Protein AF-A0A3B0W033-F1 (afdb_monomer_lite)

Radius of gyration: 21.18 Å; chains: 1; bounding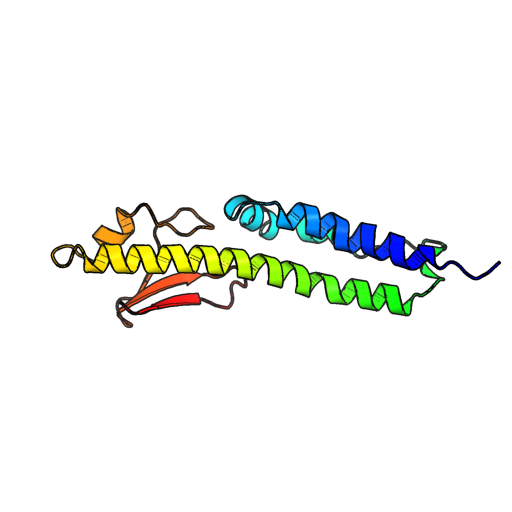 box: 52×22×61 Å

Structure (mmCIF, N/CA/C/O backbone):
data_AF-A0A3B0W033-F1
#
_entry.id   AF-A0A3B0W033-F1
#
loop_
_atom_site.group_PDB
_atom_site.id
_atom_site.type_symbol
_atom_site.label_atom_id
_atom_site.label_alt_id
_atom_site.label_comp_id
_atom_site.label_asym_id
_atom_site.label_entity_id
_atom_site.label_seq_id
_atom_site.pdbx_PDB_ins_code
_atom_site.Cartn_x
_atom_site.Cartn_y
_atom_site.Cartn_z
_atom_site.occupancy
_atom_site.B_iso_or_equiv
_atom_site.auth_seq_id
_atom_site.auth_comp_id
_atom_site.auth_asym_id
_atom_site.auth_atom_id
_atom_site.pdbx_PDB_model_num
ATOM 1 N N . ASP A 1 1 ? 33.820 -2.855 -34.193 1.00 55.88 1 ASP A N 1
ATOM 2 C CA . ASP A 1 1 ? 33.924 -3.440 -32.849 1.00 55.88 1 ASP A CA 1
ATOM 3 C C . ASP A 1 1 ? 32.519 -3.766 -32.348 1.00 55.88 1 ASP A C 1
ATOM 5 O O . ASP A 1 1 ? 31.710 -2.854 -32.227 1.00 55.88 1 ASP A O 1
ATOM 9 N N . PHE A 1 2 ? 32.173 -5.052 -32.217 1.00 64.88 2 PHE A N 1
ATOM 10 C CA . PHE A 1 2 ? 30.803 -5.535 -31.923 1.00 64.88 2 PHE A CA 1
ATOM 11 C C . PHE A 1 2 ? 30.567 -5.785 -30.419 1.00 64.88 2 PHE A C 1
ATOM 13 O O . PHE A 1 2 ? 29.475 -6.158 -29.999 1.00 64.88 2 PHE A O 1
ATOM 20 N N . PHE A 1 3 ? 31.586 -5.609 -29.580 1.00 71.62 3 PHE A N 1
ATOM 21 C CA . PHE A 1 3 ? 31.481 -5.847 -28.146 1.00 71.62 3 PHE A CA 1
ATOM 22 C C . PHE A 1 3 ? 31.100 -4.552 -27.414 1.00 71.62 3 PHE A C 1
ATOM 24 O O . PHE A 1 3 ? 31.895 -3.621 -27.328 1.00 71.62 3 PHE A O 1
ATOM 31 N N . GLN A 1 4 ? 29.870 -4.478 -26.888 1.00 72.38 4 GLN A N 1
ATOM 32 C CA . GLN A 1 4 ? 29.363 -3.315 -26.142 1.00 72.38 4 GLN A CA 1
ATOM 33 C C . GLN A 1 4 ? 28.882 -3.702 -24.729 1.00 72.38 4 GLN A C 1
ATOM 35 O O . GLN A 1 4 ? 27.674 -3.777 -24.484 1.00 72.38 4 GLN A O 1
ATOM 40 N N . PRO A 1 5 ? 29.792 -3.927 -23.763 1.00 69.62 5 PRO A N 1
ATOM 41 C CA . PRO A 1 5 ? 29.427 -4.403 -22.423 1.00 69.62 5 PRO A CA 1
ATOM 42 C C . PRO A 1 5 ? 28.540 -3.406 -21.652 1.00 69.62 5 PRO A C 1
ATOM 44 O O . PRO A 1 5 ? 27.646 -3.806 -20.907 1.00 69.62 5 PRO A O 1
ATOM 47 N N . GLN A 1 6 ? 28.704 -2.100 -21.893 1.00 76.00 6 GLN A N 1
ATOM 48 C CA . GLN A 1 6 ? 27.927 -1.046 -21.225 1.00 76.00 6 GLN A CA 1
ATOM 49 C C . GLN A 1 6 ? 26.482 -0.920 -21.735 1.00 76.00 6 GLN A C 1
ATOM 51 O O . GLN A 1 6 ? 25.639 -0.323 -21.064 1.00 76.00 6 GLN A O 1
ATOM 56 N N . ALA A 1 7 ? 26.155 -1.503 -22.895 1.00 71.44 7 ALA A N 1
ATOM 57 C CA . ALA A 1 7 ? 24.828 -1.375 -23.500 1.00 71.44 7 ALA A CA 1
ATOM 58 C C . ALA A 1 7 ? 23.717 -2.044 -22.669 1.00 71.44 7 ALA A C 1
ATOM 60 O O . ALA A 1 7 ? 22.564 -1.624 -22.749 1.00 71.44 7 ALA A O 1
ATOM 61 N N . THR A 1 8 ? 24.052 -3.066 -21.873 1.00 71.00 8 THR A N 1
ATOM 62 C CA . THR A 1 8 ? 23.099 -3.734 -20.965 1.00 71.00 8 THR A CA 1
ATOM 63 C C . THR A 1 8 ? 23.067 -3.061 -19.591 1.00 71.00 8 THR A C 1
ATOM 65 O O . THR A 1 8 ? 21.989 -2.850 -19.043 1.00 71.00 8 THR A O 1
ATOM 68 N N . HIS A 1 9 ? 24.224 -2.657 -19.052 1.00 72.25 9 HIS A N 1
ATOM 69 C CA . HIS A 1 9 ? 24.305 -1.975 -17.754 1.00 72.25 9 HIS A CA 1
ATOM 70 C C . HIS A 1 9 ? 23.565 -0.635 -17.751 1.00 72.25 9 HIS A C 1
ATOM 72 O O . HIS A 1 9 ? 22.743 -0.388 -16.870 1.00 72.25 9 HIS A O 1
ATOM 78 N N . ASN A 1 10 ? 23.787 0.198 -18.772 1.00 80.31 10 ASN A N 1
ATOM 79 C CA . ASN A 1 10 ? 23.090 1.479 -18.893 1.00 80.31 10 ASN A CA 1
ATOM 80 C C . ASN A 1 10 ? 21.581 1.284 -19.063 1.00 80.31 10 ASN A C 1
ATOM 82 O O . ASN A 1 10 ? 20.798 2.053 -18.517 1.00 80.31 10 ASN A O 1
ATOM 86 N N . PHE A 1 11 ? 21.175 0.235 -19.781 1.00 80.81 11 PHE A N 1
ATOM 87 C CA . PHE A 1 11 ? 19.769 -0.101 -19.967 1.00 80.81 11 PHE A CA 1
ATOM 88 C C . PHE A 1 11 ? 19.092 -0.454 -18.640 1.00 80.81 11 PHE A C 1
ATOM 90 O O . PHE A 1 11 ? 18.084 0.153 -18.292 1.00 80.81 11 PHE A O 1
ATOM 97 N N . ASN A 1 12 ? 19.669 -1.386 -17.875 1.00 82.12 12 ASN A N 1
ATOM 98 C CA . ASN A 1 12 ? 19.133 -1.776 -16.571 1.00 82.12 12 ASN A CA 1
ATOM 99 C C . ASN A 1 12 ? 19.079 -0.583 -15.605 1.00 82.12 12 ASN A C 1
ATOM 101 O O . ASN A 1 12 ? 18.066 -0.354 -14.949 1.00 82.12 12 ASN A O 1
ATOM 105 N N . TYR A 1 13 ? 20.138 0.228 -15.564 1.00 85.69 13 TYR A N 1
ATOM 106 C CA . TYR A 1 13 ? 20.154 1.409 -14.712 1.00 85.69 13 TYR A CA 1
ATOM 107 C C . TYR A 1 13 ? 19.040 2.401 -15.072 1.00 85.69 13 TYR A C 1
ATOM 109 O O . TYR A 1 13 ? 18.316 2.853 -14.187 1.00 85.69 13 TYR A O 1
ATOM 117 N N . LEU A 1 14 ? 18.888 2.734 -16.358 1.00 84.69 14 LEU A N 1
ATOM 118 C CA . LEU A 1 14 ? 17.927 3.740 -16.815 1.00 84.69 14 LEU A CA 1
ATOM 119 C C . LEU A 1 14 ? 16.472 3.284 -16.689 1.00 84.69 14 LEU A C 1
ATOM 121 O O . LEU A 1 14 ? 15.631 4.109 -16.346 1.00 84.69 14 LEU A O 1
ATOM 125 N N . HIS A 1 15 ? 16.190 2.008 -16.957 1.00 81.50 15 HIS A N 1
ATOM 126 C CA . HIS A 1 15 ? 14.822 1.485 -17.062 1.00 81.50 15 HIS A CA 1
ATOM 127 C C . HIS A 1 15 ? 14.369 0.655 -15.859 1.00 81.50 15 HIS A C 1
ATOM 129 O O . HIS A 1 15 ? 13.209 0.269 -15.786 1.00 81.50 15 HIS A O 1
ATOM 135 N N . THR A 1 16 ? 15.260 0.366 -14.911 1.00 83.69 16 THR A N 1
ATOM 136 C CA . THR A 1 16 ? 14.921 -0.425 -13.722 1.00 83.69 16 THR A CA 1
ATOM 137 C C . THR A 1 16 ? 15.397 0.283 -12.464 1.00 83.69 16 THR A C 1
ATOM 139 O O . THR A 1 16 ? 14.584 0.759 -11.677 1.00 83.69 16 THR A O 1
ATOM 142 N N . THR A 1 17 ? 16.708 0.444 -12.283 1.00 87.31 17 THR A N 1
ATOM 143 C CA . THR A 1 17 ? 17.259 0.941 -11.011 1.00 87.31 17 THR A CA 1
ATOM 144 C C . THR A 1 17 ? 16.885 2.393 -10.721 1.00 87.31 17 THR A C 1
ATOM 146 O O . THR A 1 17 ? 16.545 2.728 -9.588 1.00 87.31 17 THR A O 1
ATOM 149 N N . LYS A 1 18 ? 16.946 3.277 -11.723 1.00 88.56 18 LYS A N 1
ATOM 150 C CA . LYS A 1 18 ? 16.632 4.701 -11.552 1.00 88.56 18 LYS A CA 1
ATOM 151 C C . LYS A 1 18 ? 15.146 4.929 -11.212 1.00 88.56 18 LYS A C 1
ATOM 153 O O . LYS A 1 18 ? 14.907 5.633 -10.229 1.00 88.56 18 LYS A O 1
ATOM 158 N N . PRO A 1 19 ? 14.172 4.337 -11.933 1.00 88.50 19 PRO A N 1
ATOM 159 C CA . PRO A 1 19 ? 12.768 4.362 -11.527 1.00 88.50 19 PRO A CA 1
ATOM 160 C C . PRO A 1 19 ? 12.542 3.769 -10.133 1.00 88.50 19 PRO A C 1
ATOM 162 O O . PRO A 1 19 ? 11.945 4.424 -9.286 1.00 88.50 19 PRO A O 1
ATOM 165 N N . LEU A 1 20 ? 13.103 2.591 -9.836 1.00 88.81 20 LEU A N 1
ATOM 166 C CA . LEU A 1 20 ? 12.917 1.952 -8.528 1.00 88.81 20 LEU A CA 1
ATOM 167 C C . LEU A 1 20 ? 13.448 2.800 -7.378 1.00 88.81 20 LEU A C 1
ATOM 169 O O . LEU A 1 20 ? 12.790 2.898 -6.351 1.00 88.81 20 LEU A O 1
ATOM 173 N N . LYS A 1 21 ? 14.594 3.467 -7.554 1.00 91.00 21 LYS A N 1
ATOM 174 C CA . LYS A 1 21 ? 15.135 4.388 -6.546 1.00 91.00 21 LYS A CA 1
ATOM 175 C C . LYS A 1 21 ? 14.194 5.568 -6.277 1.00 91.00 21 LYS A C 1
ATOM 177 O O . LYS A 1 21 ? 14.073 5.994 -5.131 1.00 91.00 21 LYS A O 1
ATOM 182 N N . LYS A 1 22 ? 13.567 6.118 -7.325 1.00 91.00 22 LYS A N 1
ATOM 183 C CA . LYS A 1 22 ? 12.573 7.199 -7.205 1.00 91.00 22 LYS A CA 1
ATOM 184 C C . LYS A 1 22 ? 11.369 6.702 -6.405 1.00 91.00 22 LYS A C 1
ATOM 186 O O . LYS A 1 22 ? 10.992 7.334 -5.429 1.00 91.00 22 LYS A O 1
ATOM 191 N N . VAL A 1 23 ? 10.831 5.547 -6.786 1.00 90.62 23 VAL A N 1
ATOM 192 C CA . VAL A 1 23 ? 9.644 4.948 -6.166 1.00 90.62 23 VAL A CA 1
ATOM 193 C C . VAL A 1 23 ? 9.905 4.526 -4.716 1.00 90.62 23 VAL A C 1
ATOM 195 O O . VAL A 1 23 ? 9.084 4.788 -3.849 1.00 90.62 23 VAL A O 1
ATOM 198 N N . SER A 1 24 ? 11.076 3.960 -4.411 1.00 89.38 24 SER A N 1
ATOM 199 C CA . SER A 1 24 ? 11.439 3.527 -3.052 1.00 89.38 24 SER A CA 1
ATOM 200 C C . SER A 1 24 ? 11.594 4.670 -2.047 1.00 89.38 24 SER A C 1
ATOM 202 O O . SER A 1 24 ? 11.699 4.423 -0.851 1.00 89.38 24 SER A O 1
ATOM 204 N N . ALA A 1 25 ? 11.705 5.909 -2.530 1.00 91.25 25 ALA A N 1
ATOM 205 C CA . ALA A 1 25 ? 11.816 7.092 -1.685 1.00 91.25 25 ALA A CA 1
ATOM 206 C C . ALA A 1 25 ? 10.449 7.703 -1.332 1.00 91.25 25 ALA A C 1
ATOM 208 O O . ALA A 1 25 ? 10.407 8.631 -0.527 1.00 91.25 25 ALA A O 1
ATOM 209 N N . LEU A 1 26 ? 9.359 7.213 -1.935 1.00 91.75 26 LEU A N 1
ATOM 210 C CA . LEU A 1 26 ? 8.009 7.695 -1.669 1.00 91.75 26 LEU A CA 1
ATOM 211 C C . LEU A 1 26 ? 7.542 7.237 -0.287 1.00 91.75 26 LEU A C 1
ATOM 213 O O . LEU A 1 26 ? 7.810 6.114 0.145 1.00 91.75 26 LEU A O 1
ATOM 217 N N . ASN A 1 27 ? 6.809 8.105 0.407 1.00 89.38 27 ASN A N 1
ATOM 218 C CA . ASN A 1 27 ? 6.061 7.672 1.579 1.00 89.38 27 ASN A CA 1
ATOM 219 C C . ASN A 1 27 ? 4.833 6.842 1.160 1.00 89.38 27 ASN A C 1
ATOM 221 O O . ASN A 1 27 ? 4.493 6.748 -0.016 1.00 89.38 27 ASN A O 1
ATOM 225 N N . THR A 1 28 ? 4.148 6.231 2.126 1.00 87.88 28 THR A N 1
ATOM 226 C CA . THR A 1 28 ? 3.050 5.301 1.835 1.00 87.88 28 THR A CA 1
ATOM 227 C C . THR A 1 28 ? 1.887 5.919 1.050 1.00 87.88 28 THR A C 1
ATOM 229 O O . THR A 1 28 ? 1.381 5.289 0.122 1.00 87.88 28 THR A O 1
ATOM 232 N N . ALA A 1 29 ? 1.486 7.150 1.372 1.00 86.31 29 ALA A N 1
ATOM 233 C CA . ALA A 1 29 ? 0.398 7.827 0.670 1.00 86.31 29 ALA A CA 1
ATOM 234 C C . ALA A 1 29 ? 0.816 8.236 -0.753 1.00 86.31 29 ALA A C 1
ATOM 236 O O . ALA A 1 29 ? 0.058 8.053 -1.703 1.00 86.31 29 ALA A O 1
ATOM 237 N N . GLU A 1 30 ? 2.044 8.736 -0.916 1.00 90.81 30 GLU A N 1
ATOM 238 C CA . GLU A 1 30 ? 2.613 9.067 -2.228 1.00 90.81 30 GLU A CA 1
ATOM 239 C C . GLU A 1 30 ? 2.762 7.824 -3.112 1.00 90.81 30 GLU A C 1
ATOM 241 O O . GLU A 1 30 ? 2.460 7.871 -4.302 1.00 90.81 30 GLU A O 1
ATOM 246 N N . PHE A 1 31 ? 3.199 6.702 -2.536 1.00 90.62 31 PHE A N 1
ATOM 247 C CA . PHE A 1 31 ? 3.322 5.436 -3.250 1.00 90.62 31 PHE A CA 1
ATOM 248 C C . PHE A 1 31 ? 1.955 4.899 -3.686 1.00 90.62 31 PHE A C 1
ATOM 250 O O . PHE A 1 31 ? 1.807 4.442 -4.816 1.00 90.62 31 PHE A O 1
ATOM 257 N N . TYR A 1 32 ? 0.933 5.022 -2.836 1.00 89.00 32 TYR A N 1
ATOM 258 C CA . TYR A 1 32 ? -0.436 4.669 -3.205 1.00 89.00 32 TYR A CA 1
ATOM 259 C C . TYR A 1 32 ? -0.950 5.522 -4.374 1.00 89.00 32 TYR A C 1
ATOM 261 O O . TYR A 1 32 ? -1.419 4.985 -5.373 1.00 89.00 32 TYR A O 1
ATOM 269 N N . GLN A 1 33 ? -0.779 6.846 -4.309 1.00 90.38 33 GLN A N 1
ATOM 270 C CA . GL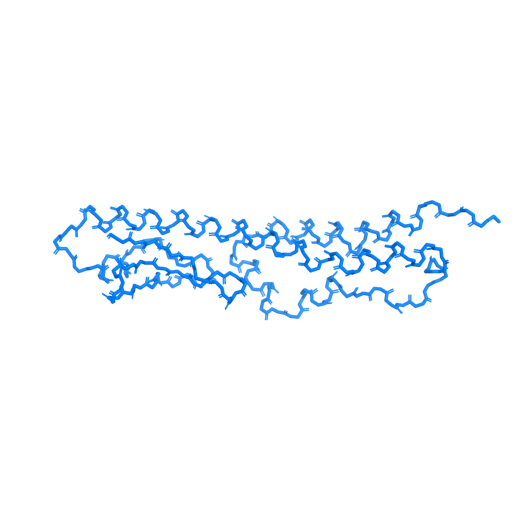N A 1 33 ? -1.145 7.745 -5.411 1.00 90.38 33 GLN A CA 1
ATOM 271 C C . GLN A 1 33 ? -0.371 7.441 -6.697 1.00 90.38 33 GLN A C 1
ATOM 273 O O . GLN A 1 33 ? -0.934 7.518 -7.787 1.00 90.38 33 GLN A O 1
ATOM 278 N N . TYR A 1 34 ? 0.908 7.078 -6.577 1.00 90.81 34 TYR A N 1
ATOM 279 C CA . TYR A 1 34 ? 1.721 6.640 -7.703 1.00 90.81 34 TYR A CA 1
ATOM 280 C C . TYR A 1 34 ? 1.114 5.403 -8.374 1.00 90.81 34 TYR A C 1
ATOM 282 O O . TYR A 1 34 ? 0.925 5.425 -9.587 1.00 90.81 34 TYR A O 1
ATOM 290 N N . LEU A 1 35 ? 0.745 4.373 -7.606 1.00 88.00 35 LEU A N 1
ATOM 291 C CA . LEU A 1 35 ? 0.145 3.143 -8.136 1.00 88.00 35 LEU A CA 1
ATOM 292 C C . LEU A 1 35 ? -1.234 3.352 -8.782 1.00 88.00 35 LEU A C 1
ATOM 294 O O . LEU A 1 35 ? -1.540 2.679 -9.761 1.00 88.00 35 LEU A O 1
ATOM 298 N N . GLU A 1 36 ? -2.049 4.278 -8.270 1.00 87.75 36 GLU A N 1
ATOM 299 C CA . GLU A 1 36 ? -3.364 4.602 -8.854 1.00 87.75 36 GLU A CA 1
ATOM 300 C C . GLU A 1 36 ? -3.284 5.515 -10.093 1.00 87.75 36 GLU A C 1
ATOM 302 O O . GLU A 1 36 ? -4.305 5.803 -10.718 1.00 87.75 36 GLU A O 1
ATOM 307 N N . SER A 1 37 ? -2.093 6.001 -10.447 1.00 89.38 37 SER A N 1
ATOM 308 C CA . SER A 1 37 ? -1.871 6.873 -11.605 1.00 89.38 37 SER A CA 1
ATOM 309 C C . SER A 1 37 ? -1.343 6.107 -12.825 1.00 89.38 37 SER A C 1
ATOM 311 O O . SER A 1 37 ? -0.985 4.936 -12.735 1.00 89.38 37 SER A O 1
ATOM 313 N N . ASP A 1 38 ? -1.194 6.796 -13.960 1.00 87.94 38 ASP A N 1
ATOM 314 C CA . ASP A 1 38 ? -0.522 6.249 -15.150 1.00 87.94 38 ASP A CA 1
ATOM 315 C C . ASP A 1 38 ? 1.023 6.276 -15.046 1.00 87.94 38 ASP A C 1
ATOM 317 O O . ASP A 1 38 ? 1.723 5.712 -15.890 1.00 87.94 38 ASP A O 1
ATOM 321 N N . GLN A 1 39 ? 1.586 6.900 -14.000 1.00 88.00 39 GLN A N 1
ATOM 322 C CA . GLN A 1 39 ? 3.039 7.052 -13.825 1.00 88.00 39 GLN A CA 1
ATOM 323 C C . GLN A 1 39 ? 3.830 5.733 -13.775 1.00 88.00 39 GLN A C 1
ATOM 325 O O . GLN A 1 39 ? 4.928 5.708 -14.332 1.00 88.00 39 GLN A O 1
ATOM 330 N N . PRO A 1 40 ? 3.347 4.628 -13.168 1.00 87.19 40 PRO A N 1
ATOM 331 C CA . PRO A 1 40 ? 4.049 3.350 -13.208 1.00 87.19 40 PRO A CA 1
ATOM 332 C C . PRO A 1 40 ? 4.203 2.835 -14.636 1.00 87.19 40 PRO A C 1
ATOM 334 O O . PRO A 1 40 ? 5.280 2.378 -15.012 1.00 87.19 40 PRO A O 1
ATOM 337 N N . ALA A 1 41 ? 3.158 2.961 -15.457 1.00 83.19 41 ALA A N 1
ATOM 338 C CA . ALA A 1 41 ? 3.208 2.546 -16.852 1.00 83.19 41 ALA A CA 1
ATOM 339 C C . ALA A 1 41 ? 4.214 3.382 -17.658 1.00 83.19 41 ALA A C 1
ATOM 341 O O . ALA A 1 41 ? 4.878 2.838 -18.536 1.00 83.19 41 ALA A O 1
ATOM 342 N N . GLU A 1 42 ? 4.365 4.672 -17.343 1.00 84.94 42 GLU A N 1
ATOM 343 C CA . GLU A 1 42 ? 5.351 5.561 -17.971 1.00 84.94 42 GLU A CA 1
ATOM 344 C C . GLU A 1 42 ? 6.790 5.286 -17.506 1.00 84.94 42 GLU A C 1
ATOM 346 O O . GLU A 1 42 ? 7.683 5.092 -18.335 1.00 84.94 42 GLU A O 1
ATOM 351 N N . ASP A 1 43 ? 7.024 5.248 -16.190 1.00 85.00 43 ASP A N 1
ATOM 352 C CA . ASP A 1 43 ? 8.350 5.067 -15.580 1.00 85.00 43 ASP A CA 1
ATOM 353 C C . ASP A 1 43 ? 8.956 3.695 -15.929 1.00 85.00 43 ASP A C 1
ATOM 355 O O . ASP A 1 43 ? 10.178 3.561 -16.059 1.00 85.00 43 ASP A O 1
ATOM 359 N N . PHE A 1 44 ? 8.099 2.687 -16.111 1.00 80.31 44 PHE A N 1
ATOM 360 C CA . PHE A 1 44 ? 8.469 1.312 -16.439 1.00 80.31 44 PHE A CA 1
ATOM 361 C C . PHE A 1 44 ? 8.096 0.895 -17.863 1.00 80.31 44 PHE A C 1
ATOM 363 O O . PHE A 1 44 ? 8.185 -0.291 -18.200 1.00 80.31 44 PHE A O 1
ATOM 370 N N . ALA A 1 45 ? 7.718 1.852 -18.717 1.00 77.25 45 ALA A N 1
ATOM 371 C CA . ALA A 1 45 ? 7.399 1.577 -20.108 1.00 77.25 45 ALA A CA 1
ATOM 372 C C . ALA A 1 45 ? 8.564 0.814 -20.757 1.00 77.25 45 ALA A C 1
ATOM 374 O O . ALA A 1 45 ? 9.720 1.263 -20.686 1.00 77.25 45 ALA A O 1
ATOM 375 N N . PRO A 1 46 ? 8.298 -0.326 -21.419 1.00 66.81 46 PRO A N 1
ATOM 376 C CA . PRO A 1 46 ? 9.354 -1.054 -22.082 1.00 66.81 46 PRO A CA 1
ATOM 377 C C . PRO A 1 46 ? 9.970 -0.136 -23.145 1.00 66.81 46 PRO A C 1
ATOM 379 O O . PRO A 1 46 ? 9.252 0.487 -23.936 1.00 66.81 46 PRO A O 1
ATOM 382 N N . PRO A 1 47 ? 11.303 -0.033 -23.206 1.00 61.28 47 PRO A N 1
ATOM 383 C CA . PRO A 1 47 ? 11.985 0.779 -24.201 1.00 61.28 47 PRO A CA 1
ATOM 384 C C . PRO A 1 47 ? 11.984 0.039 -25.543 1.00 61.28 47 PRO A C 1
ATOM 386 O O . PRO A 1 47 ? 13.020 -0.353 -26.066 1.00 61.28 47 PRO A O 1
ATOM 389 N N . VAL A 1 48 ? 10.802 -0.161 -26.128 1.00 56.53 48 VAL A N 1
ATOM 390 C CA . VAL A 1 48 ? 10.622 -0.783 -27.452 1.00 56.53 48 VAL A CA 1
ATOM 391 C C . VAL A 1 48 ? 10.903 0.223 -28.577 1.00 56.53 48 VAL A C 1
ATOM 393 O O . VAL A 1 48 ? 10.609 -0.016 -29.746 1.00 56.53 48 VAL A O 1
ATOM 396 N N . LYS A 1 49 ? 11.513 1.374 -28.267 1.00 62.25 49 LYS A N 1
ATOM 397 C CA . LYS A 1 49 ? 12.112 2.208 -29.308 1.00 62.25 49 LYS A CA 1
ATOM 398 C C . LYS A 1 49 ? 13.286 1.418 -29.879 1.00 62.25 49 LYS A C 1
ATOM 400 O O . LYS A 1 49 ? 14.245 1.141 -29.162 1.00 62.25 49 LYS A O 1
ATOM 405 N N . TRP A 1 50 ? 13.189 1.040 -31.153 1.00 62.50 50 TRP A N 1
ATOM 406 C CA . TRP A 1 50 ? 14.238 0.367 -31.920 1.00 62.50 50 TRP A CA 1
ATOM 407 C C . TRP A 1 50 ? 15.504 1.230 -31.962 1.00 62.50 50 TRP A C 1
ATOM 409 O O . TRP A 1 50 ? 15.740 1.997 -32.891 1.00 62.50 50 TRP A O 1
ATOM 419 N N . LEU A 1 51 ? 16.309 1.145 -30.909 1.00 68.38 51 LEU A N 1
ATOM 420 C CA . LEU A 1 51 ? 17.613 1.778 -30.816 1.00 68.38 51 LEU A CA 1
ATOM 421 C C . LEU A 1 51 ? 18.663 0.779 -31.308 1.00 68.38 51 LEU A C 1
ATOM 423 O O . LEU A 1 51 ? 18.551 -0.407 -30.995 1.00 68.38 51 LEU A O 1
ATOM 427 N N . PRO A 1 52 ? 19.731 1.219 -31.996 1.00 71.56 52 PRO A N 1
ATOM 428 C CA . PRO A 1 52 ? 20.816 0.330 -32.419 1.00 71.56 52 PRO A CA 1
ATOM 429 C C . PRO A 1 52 ? 21.413 -0.495 -31.269 1.00 71.56 52 PRO A C 1
ATOM 431 O O . PRO A 1 52 ? 21.859 -1.621 -31.468 1.00 71.56 52 PRO A O 1
ATOM 434 N N . SER A 1 53 ? 21.363 0.030 -30.039 1.00 71.50 53 SER A N 1
ATOM 435 C CA . SER A 1 53 ? 21.794 -0.689 -28.842 1.00 71.50 53 SER A CA 1
ATOM 436 C C . SER A 1 53 ? 20.947 -1.935 -28.553 1.00 71.50 53 SER A C 1
ATOM 438 O O . SER A 1 53 ? 21.480 -2.877 -27.979 1.00 71.50 53 SER A O 1
ATOM 440 N N . MET A 1 54 ? 19.666 -1.994 -28.946 1.00 71.25 54 MET A N 1
ATOM 441 C CA . MET A 1 54 ? 18.767 -3.147 -28.736 1.00 71.25 54 MET A CA 1
ATOM 442 C C . MET A 1 54 ? 19.211 -4.407 -29.481 1.00 71.25 54 MET A C 1
ATOM 444 O O . MET A 1 54 ? 18.887 -5.508 -29.046 1.00 71.25 54 MET A O 1
ATOM 448 N N . LEU A 1 55 ? 20.003 -4.258 -30.546 1.00 76.94 55 LEU A N 1
ATOM 449 C CA . LEU A 1 55 ? 20.606 -5.386 -31.260 1.00 76.94 55 LEU A CA 1
ATOM 450 C C . LEU A 1 55 ? 21.676 -6.098 -30.417 1.00 76.94 55 LEU A C 1
ATOM 452 O O . LEU A 1 55 ? 21.975 -7.267 -30.648 1.00 76.94 55 LEU A O 1
ATOM 456 N N . TYR A 1 56 ? 22.225 -5.413 -29.410 1.00 76.75 56 TYR A N 1
ATOM 457 C CA . TYR A 1 56 ? 23.181 -5.976 -28.466 1.00 76.75 56 TYR A CA 1
ATOM 458 C C . TYR A 1 56 ? 22.457 -6.491 -27.218 1.00 76.75 56 TYR A C 1
ATOM 460 O O . TYR A 1 56 ? 21.804 -5.724 -26.501 1.00 76.75 56 TYR A O 1
ATOM 468 N N . ASN A 1 57 ? 22.620 -7.791 -26.953 1.00 78.00 57 ASN A N 1
ATOM 469 C CA . ASN A 1 57 ? 21.995 -8.528 -25.849 1.00 78.00 57 ASN A CA 1
ATOM 470 C C . ASN A 1 57 ? 20.457 -8.360 -25.764 1.00 78.00 57 ASN A C 1
ATOM 472 O O . ASN A 1 57 ? 19.935 -7.930 -24.730 1.00 78.00 57 ASN A O 1
ATOM 476 N N . PRO A 1 58 ? 19.710 -8.691 -26.835 1.00 79.12 58 PRO A N 1
ATOM 477 C CA . PRO A 1 58 ? 18.254 -8.555 -26.847 1.00 79.12 58 PRO A CA 1
ATOM 478 C C . PRO A 1 58 ? 17.587 -9.440 -25.786 1.00 79.12 58 PRO A C 1
ATOM 480 O O . PRO A 1 58 ? 16.661 -8.997 -25.111 1.00 79.12 58 PRO A O 1
ATOM 483 N N . VAL A 1 59 ? 18.105 -10.656 -25.571 1.00 82.19 59 VAL A N 1
ATOM 484 C CA . VAL A 1 59 ? 17.580 -11.598 -24.570 1.00 82.19 59 VAL A CA 1
ATOM 485 C C . VAL A 1 59 ? 17.687 -11.019 -23.160 1.00 82.19 59 VAL A C 1
ATOM 487 O O . VAL A 1 59 ? 16.692 -10.994 -22.442 1.00 82.19 59 VAL A O 1
ATOM 490 N N . GLY A 1 60 ? 18.850 -10.487 -22.766 1.00 79.19 60 GLY A N 1
ATOM 491 C CA . GLY A 1 60 ? 19.020 -9.882 -21.443 1.00 79.19 60 GLY A CA 1
ATOM 492 C C . GLY A 1 60 ? 18.085 -8.694 -21.205 1.00 79.19 60 GLY A C 1
ATOM 493 O O . GLY A 1 60 ? 17.554 -8.537 -20.111 1.00 79.19 60 GLY A O 1
ATOM 494 N N . LYS A 1 61 ? 17.821 -7.886 -22.235 1.00 79.38 61 LYS A N 1
ATOM 495 C CA . LYS A 1 61 ? 16.906 -6.736 -22.145 1.00 79.38 61 LYS A CA 1
ATOM 496 C C . LYS A 1 61 ? 15.444 -7.151 -22.032 1.00 79.38 61 LYS A C 1
ATOM 498 O O . LYS A 1 61 ? 14.711 -6.552 -21.250 1.00 79.38 61 LYS A O 1
ATOM 503 N N . ILE A 1 62 ? 15.042 -8.196 -22.756 1.00 80.12 62 ILE A N 1
ATOM 504 C CA . ILE A 1 62 ? 13.715 -8.808 -22.619 1.00 80.12 62 ILE A CA 1
ATOM 505 C C . ILE A 1 62 ? 13.540 -9.365 -21.201 1.00 80.12 62 ILE A C 1
ATOM 507 O O . ILE A 1 62 ? 12.547 -9.063 -20.544 1.00 80.12 62 ILE A O 1
ATOM 511 N N . LEU A 1 63 ? 14.530 -10.099 -20.682 1.00 81.19 63 LEU A N 1
ATOM 512 C CA . LEU A 1 63 ? 14.492 -10.617 -19.311 1.00 81.19 63 LEU A CA 1
ATOM 513 C C . LEU A 1 63 ? 14.372 -9.495 -18.269 1.00 81.19 63 LEU A C 1
ATOM 515 O O . LEU A 1 63 ? 13.566 -9.608 -17.350 1.00 81.19 63 LEU A O 1
ATOM 519 N N . ILE A 1 64 ? 15.107 -8.390 -18.439 1.00 78.38 64 ILE A N 1
ATOM 520 C CA . ILE A 1 64 ? 14.976 -7.206 -17.576 1.00 78.38 64 ILE A CA 1
ATOM 521 C C . ILE A 1 64 ? 13.549 -6.649 -17.629 1.00 78.38 64 ILE A C 1
ATOM 523 O O . ILE A 1 64 ? 12.988 -6.351 -16.580 1.00 78.38 64 ILE A O 1
ATOM 527 N N . SER A 1 65 ? 12.940 -6.546 -18.816 1.00 76.00 65 SER A N 1
ATOM 528 C CA . SER A 1 65 ? 11.578 -6.008 -18.949 1.00 76.00 6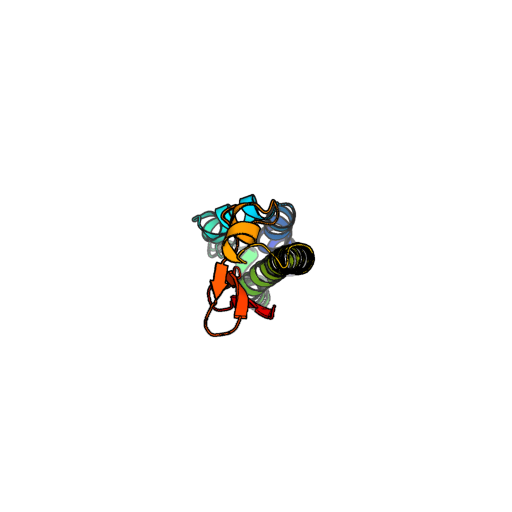5 SER A CA 1
ATOM 529 C C . SER A 1 65 ? 10.517 -6.846 -18.226 1.00 76.00 65 SER A C 1
ATOM 531 O O . SER A 1 65 ? 9.586 -6.282 -17.662 1.00 76.00 65 SER A O 1
ATOM 533 N N . TYR A 1 66 ? 10.693 -8.171 -18.158 1.00 76.44 66 TYR A N 1
ATOM 534 C CA . TYR A 1 66 ? 9.796 -9.054 -17.405 1.00 76.44 66 TYR A CA 1
ATOM 535 C C . TYR A 1 66 ? 9.996 -8.992 -15.887 1.00 76.44 66 TYR A C 1
ATOM 537 O O . TYR A 1 66 ? 9.068 -9.297 -15.145 1.00 76.44 66 TYR A O 1
ATOM 545 N N . ALA A 1 67 ? 11.185 -8.615 -15.409 1.00 73.75 67 ALA A N 1
ATOM 546 C CA . ALA A 1 67 ? 11.482 -8.555 -13.977 1.00 73.75 67 ALA A CA 1
ATOM 547 C C . ALA A 1 67 ? 10.912 -7.303 -13.288 1.00 73.75 67 ALA A C 1
ATOM 549 O O . ALA A 1 67 ? 10.747 -7.295 -12.071 1.00 73.75 67 ALA A O 1
ATOM 550 N N . ILE A 1 68 ? 10.615 -6.248 -14.051 1.00 71.38 68 ILE A N 1
ATOM 551 C CA . ILE A 1 68 ? 10.204 -4.943 -13.522 1.00 71.38 68 ILE A CA 1
ATOM 552 C C . ILE A 1 68 ? 8.965 -5.002 -12.600 1.00 71.38 68 ILE A C 1
ATOM 554 O O . ILE A 1 68 ? 9.069 -4.478 -11.489 1.00 71.38 68 ILE A O 1
ATOM 558 N N . PRO A 1 69 ? 7.848 -5.665 -12.973 1.00 70.00 69 PRO A N 1
ATOM 559 C CA . PRO A 1 69 ? 6.662 -5.749 -12.113 1.00 70.00 69 PRO A CA 1
ATOM 560 C C . PRO A 1 69 ? 6.941 -6.375 -10.737 1.00 70.00 69 PRO A C 1
ATOM 562 O O . PRO A 1 69 ? 6.400 -5.943 -9.726 1.00 70.00 69 PRO A O 1
ATOM 565 N N . ALA A 1 70 ? 7.861 -7.343 -10.662 1.00 70.56 70 ALA A N 1
ATOM 566 C CA . ALA A 1 70 ? 8.181 -8.010 -9.401 1.00 70.56 70 ALA A CA 1
ATOM 567 C C . ALA A 1 70 ? 8.863 -7.076 -8.381 1.00 70.56 70 ALA A C 1
ATOM 569 O O . ALA A 1 70 ? 8.773 -7.300 -7.172 1.00 70.56 70 ALA A O 1
ATOM 570 N N . TYR A 1 71 ? 9.553 -6.027 -8.840 1.00 77.62 71 TYR A N 1
ATOM 571 C CA . TYR A 1 71 ? 10.225 -5.085 -7.943 1.00 77.62 71 TYR A CA 1
ATOM 572 C C . TYR A 1 71 ? 9.263 -4.070 -7.322 1.00 77.62 71 TYR A C 1
ATOM 574 O O . TYR A 1 71 ? 9.455 -3.687 -6.167 1.00 77.62 71 TYR A O 1
ATOM 582 N N . THR A 1 72 ? 8.226 -3.646 -8.048 1.00 77.88 72 THR A N 1
ATOM 583 C CA . THR A 1 72 ? 7.200 -2.744 -7.504 1.00 77.88 72 THR A CA 1
ATOM 584 C C . THR A 1 72 ? 6.360 -3.439 -6.438 1.00 77.88 72 THR A C 1
ATOM 586 O O . THR A 1 72 ? 6.118 -2.853 -5.384 1.00 77.88 72 THR A O 1
ATOM 589 N N . ASP A 1 73 ? 6.032 -4.717 -6.644 1.00 81.94 73 ASP A N 1
ATOM 590 C CA . ASP A 1 73 ? 5.322 -5.536 -5.654 1.00 81.94 73 ASP A CA 1
ATOM 591 C C . ASP A 1 73 ? 6.139 -5.694 -4.365 1.00 81.94 73 ASP A C 1
ATOM 593 O O . ASP A 1 73 ? 5.604 -5.669 -3.256 1.00 81.94 73 ASP A O 1
ATOM 597 N N . TYR A 1 74 ? 7.463 -5.819 -4.490 1.00 84.75 74 TYR A N 1
ATOM 598 C CA . TYR A 1 74 ? 8.347 -5.887 -3.329 1.00 84.75 74 TYR A CA 1
ATOM 599 C C . TYR A 1 74 ? 8.325 -4.591 -2.503 1.00 84.75 74 TYR A C 1
ATOM 601 O O . TYR A 1 74 ? 8.281 -4.656 -1.275 1.00 84.75 74 TYR A O 1
ATOM 609 N N . ILE A 1 75 ? 8.322 -3.421 -3.153 1.00 86.50 75 ILE A N 1
ATOM 610 C CA . ILE A 1 75 ? 8.202 -2.124 -2.464 1.00 86.50 75 ILE A CA 1
ATOM 611 C C . ILE A 1 75 ? 6.840 -2.025 -1.767 1.00 86.50 75 ILE A C 1
ATOM 613 O O . ILE A 1 75 ? 6.781 -1.656 -0.594 1.00 86.50 75 ILE A O 1
ATOM 617 N N . ALA A 1 76 ? 5.763 -2.436 -2.442 1.00 87.31 76 ALA A N 1
ATOM 618 C CA . ALA A 1 76 ? 4.414 -2.439 -1.882 1.00 87.31 76 ALA A CA 1
ATOM 619 C C . ALA A 1 76 ? 4.313 -3.227 -0.568 1.00 87.31 76 ALA A C 1
ATOM 621 O O . ALA A 1 76 ? 3.784 -2.715 0.418 1.00 87.31 76 ALA A O 1
ATOM 622 N N . ARG A 1 77 ? 4.949 -4.402 -0.494 1.00 87.88 77 ARG A N 1
ATOM 623 C CA . ARG A 1 77 ? 4.983 -5.220 0.731 1.00 87.88 77 ARG A CA 1
ATOM 624 C C . ARG A 1 77 ? 5.617 -4.515 1.930 1.00 87.88 77 ARG A C 1
ATOM 626 O O . ARG A 1 77 ? 5.231 -4.775 3.067 1.00 87.88 77 ARG A O 1
ATOM 633 N N . VAL A 1 78 ? 6.592 -3.631 1.709 1.00 88.44 78 VAL A N 1
ATOM 634 C CA . VAL A 1 78 ? 7.203 -2.850 2.799 1.00 88.44 78 VAL A CA 1
ATOM 635 C C . VAL A 1 78 ? 6.208 -1.826 3.353 1.00 88.44 78 VAL A C 1
ATOM 637 O O . VAL A 1 78 ? 6.169 -1.596 4.564 1.00 88.44 78 VAL A O 1
ATOM 640 N N . HIS A 1 79 ? 5.367 -1.244 2.497 1.00 90.31 79 HIS A N 1
ATOM 641 C CA . HIS A 1 79 ? 4.290 -0.361 2.938 1.00 90.31 79 HIS A CA 1
ATOM 642 C C . HIS A 1 79 ? 3.174 -1.132 3.658 1.00 90.31 79 HIS A C 1
ATOM 644 O O . HIS A 1 79 ? 2.716 -0.671 4.706 1.00 90.31 79 HIS A O 1
ATOM 650 N N . ASP A 1 80 ? 2.826 -2.334 3.185 1.00 91.62 80 ASP A N 1
ATOM 651 C CA . ASP A 1 80 ? 1.854 -3.209 3.857 1.00 91.62 80 ASP A CA 1
ATOM 652 C C . ASP A 1 80 ? 2.334 -3.583 5.265 1.00 91.62 80 ASP A C 1
ATOM 654 O O . ASP A 1 80 ? 1.575 -3.503 6.232 1.00 91.62 80 ASP A O 1
ATOM 658 N N . LEU A 1 81 ? 3.626 -3.892 5.421 1.00 90.69 81 LEU A N 1
ATOM 659 C CA . LEU A 1 81 ? 4.229 -4.164 6.727 1.00 90.69 81 LEU A CA 1
ATOM 660 C C . LEU A 1 81 ? 4.112 -2.967 7.686 1.00 90.69 81 LEU A C 1
ATOM 662 O O . LEU A 1 81 ? 3.828 -3.146 8.872 1.00 90.69 81 LEU A O 1
ATOM 666 N N . ASN A 1 82 ? 4.282 -1.738 7.188 1.00 89.69 82 ASN A N 1
ATOM 667 C CA . ASN A 1 82 ? 4.051 -0.540 7.998 1.00 89.69 82 ASN A CA 1
ATOM 668 C C . ASN A 1 82 ? 2.586 -0.419 8.446 1.00 89.69 82 ASN A C 1
ATOM 670 O O . ASN A 1 82 ? 2.335 -0.067 9.600 1.00 89.69 82 ASN A O 1
ATOM 674 N N . GLY A 1 83 ? 1.631 -0.757 7.575 1.00 92.19 83 GLY A N 1
ATOM 675 C CA . GLY A 1 83 ? 0.210 -0.826 7.926 1.00 92.19 83 GLY A CA 1
ATOM 676 C C . GLY A 1 83 ? -0.096 -1.890 8.982 1.00 92.19 83 GLY A C 1
ATOM 677 O O . GLY A 1 83 ? -0.844 -1.629 9.924 1.00 92.19 83 GLY A O 1
ATOM 678 N N . MET A 1 84 ? 0.558 -3.052 8.914 1.00 94.31 84 MET A N 1
ATOM 679 C CA . MET A 1 84 ? 0.435 -4.102 9.936 1.00 94.31 84 MET A CA 1
ATOM 680 C C . MET A 1 84 ? 0.895 -3.623 11.319 1.00 94.31 84 MET A C 1
ATOM 682 O O . MET A 1 84 ? 0.257 -3.930 12.326 1.00 94.31 84 MET A O 1
ATOM 686 N N . PHE A 1 85 ? 1.950 -2.803 11.398 1.00 95.12 85 PHE A N 1
ATOM 687 C CA . PHE A 1 85 ? 2.334 -2.182 12.670 1.00 95.12 85 PHE A CA 1
ATOM 688 C C . PHE A 1 85 ? 1.270 -1.219 13.208 1.00 95.12 85 PHE A C 1
ATOM 690 O O . PHE A 1 85 ? 1.183 -1.034 14.422 1.00 95.12 85 PHE A O 1
ATOM 697 N N . TYR A 1 86 ? 0.479 -0.583 12.340 1.00 95.69 86 TYR A N 1
ATOM 698 C CA . TYR A 1 86 ? -0.613 0.295 12.766 1.00 95.69 86 TYR A CA 1
ATOM 699 C C . TYR A 1 86 ? -1.793 -0.528 13.283 1.00 95.69 86 TYR A C 1
ATOM 701 O O . TYR A 1 86 ? -2.319 -0.191 14.341 1.00 95.69 86 TYR A O 1
ATOM 709 N N . LEU A 1 87 ? -2.129 -1.647 12.629 1.00 96.38 87 LEU A N 1
ATOM 710 C CA . LEU A 1 87 ? -3.124 -2.593 13.143 1.00 96.38 87 LEU A CA 1
ATOM 711 C C . LEU A 1 87 ? -2.742 -3.132 14.520 1.00 96.38 87 LEU A C 1
ATOM 713 O O . LEU A 1 87 ? -3.555 -3.080 15.433 1.00 96.38 87 LEU A O 1
ATOM 717 N N . LEU A 1 88 ? -1.495 -3.566 14.716 1.00 97.38 88 LEU A N 1
ATOM 718 C CA . LEU A 1 88 ? -1.050 -4.061 16.023 1.00 97.38 88 LEU A CA 1
ATOM 719 C C . LEU A 1 88 ? -1.196 -2.992 17.121 1.00 97.38 88 LEU A C 1
ATOM 721 O O . LEU A 1 88 ? -1.625 -3.277 18.237 1.00 97.38 88 LEU A O 1
ATOM 725 N N . LYS A 1 89 ? -0.863 -1.733 16.815 1.00 97.69 89 LYS A N 1
ATOM 726 C CA . LYS A 1 89 ? -1.040 -0.626 17.767 1.00 97.69 89 LYS A CA 1
ATOM 727 C C . LYS A 1 89 ? -2.513 -0.337 18.050 1.00 97.69 89 LYS A C 1
ATOM 729 O O . LYS A 1 89 ? -2.850 -0.038 19.193 1.00 97.69 89 LYS A O 1
ATOM 734 N N . LEU A 1 90 ? -3.370 -0.442 17.038 1.00 97.75 90 LEU A N 1
ATOM 735 C CA . LEU A 1 90 ? -4.814 -0.299 17.178 1.00 97.75 90 LEU A CA 1
ATOM 736 C C . LEU A 1 90 ? -5.419 -1.432 18.018 1.00 97.75 90 LEU A C 1
ATOM 738 O O . LEU A 1 90 ? -6.227 -1.160 18.898 1.00 97.75 90 LEU A O 1
ATOM 742 N N . GLN A 1 91 ? -4.977 -2.676 17.824 1.00 97.50 91 GLN A N 1
ATOM 743 C CA . GLN A 1 91 ? -5.366 -3.819 18.654 1.00 97.50 91 GLN A CA 1
ATOM 744 C C . GLN A 1 91 ? -5.028 -3.569 20.130 1.00 97.50 91 GLN A C 1
ATOM 746 O O . GLN A 1 91 ? -5.873 -3.758 21.003 1.00 97.50 91 GLN A O 1
ATOM 751 N N . ILE A 1 92 ? -3.820 -3.069 20.417 1.00 97.62 92 ILE A N 1
ATOM 752 C CA . ILE A 1 92 ? -3.428 -2.680 21.780 1.00 97.62 92 ILE A CA 1
ATOM 753 C C . ILE A 1 92 ? -4.348 -1.571 22.315 1.00 97.62 92 ILE A C 1
ATOM 755 O O . ILE A 1 92 ? -4.771 -1.626 23.467 1.00 97.62 92 ILE A O 1
ATOM 759 N N . GLU A 1 93 ? -4.683 -0.566 21.502 1.00 97.31 93 GLU A N 1
ATOM 760 C CA . GLU A 1 93 ? -5.588 0.517 21.904 1.00 97.31 93 GLU A CA 1
ATOM 761 C C . GLU A 1 93 ? -6.997 0.003 22.234 1.00 97.31 93 GLU A C 1
ATOM 763 O O . GLU A 1 93 ? -7.576 0.418 23.239 1.00 97.31 93 GLU A O 1
ATOM 768 N N . ILE A 1 94 ? -7.520 -0.939 21.448 1.00 97.19 94 ILE A N 1
ATOM 769 C CA . ILE A 1 94 ? -8.797 -1.615 21.706 1.00 97.19 94 ILE A CA 1
ATOM 770 C C . ILE A 1 94 ? -8.730 -2.391 23.026 1.00 97.19 94 ILE A C 1
ATOM 772 O O . ILE A 1 94 ? -9.581 -2.191 23.893 1.00 97.19 94 ILE A O 1
ATOM 776 N N . ALA A 1 95 ? -7.682 -3.193 23.232 1.00 96.00 95 ALA A N 1
ATOM 777 C CA . ALA A 1 95 ? -7.495 -3.977 24.453 1.00 96.00 95 ALA A CA 1
ATOM 778 C C . ALA A 1 95 ? -7.390 -3.107 25.722 1.00 96.00 95 ALA A C 1
ATOM 780 O O . ALA A 1 95 ? -7.839 -3.506 26.796 1.00 96.00 95 ALA A O 1
ATOM 781 N N . LEU A 1 96 ? -6.831 -1.897 25.612 1.00 97.00 96 LEU A N 1
ATOM 782 C CA . LEU A 1 96 ? -6.747 -0.929 26.712 1.00 97.00 96 LEU A CA 1
ATOM 783 C C . LEU A 1 96 ? -8.067 -0.185 26.984 1.00 97.00 96 LEU A C 1
ATOM 785 O O . LEU A 1 96 ? -8.185 0.486 28.010 1.00 97.00 96 LEU A O 1
ATOM 789 N N . ASN A 1 97 ? -9.065 -0.300 26.103 1.00 96.19 97 ASN A N 1
ATOM 790 C CA . ASN A 1 97 ? -10.367 0.360 26.215 1.00 96.19 97 ASN A CA 1
ATOM 791 C C . ASN A 1 97 ? -11.538 -0.651 26.236 1.00 96.19 97 ASN A C 1
ATOM 793 O O . ASN A 1 97 ? -12.490 -0.485 25.473 1.00 96.19 97 ASN A O 1
ATOM 797 N N . PRO A 1 98 ? -11.554 -1.651 27.143 1.00 94.25 98 PRO A N 1
ATOM 798 C CA . PRO A 1 98 ? -12.521 -2.759 27.106 1.00 94.25 98 PRO A CA 1
ATOM 799 C C . PRO A 1 98 ? -13.986 -2.332 27.303 1.00 94.25 98 PRO A C 1
ATOM 801 O O . PRO A 1 98 ? -14.903 -3.075 26.973 1.00 94.25 98 PRO A O 1
ATOM 804 N N . ASN A 1 99 ? -14.221 -1.134 27.846 1.00 95.31 99 ASN A N 1
ATOM 805 C CA . ASN A 1 99 ? -15.563 -0.602 28.095 1.00 95.31 99 ASN A CA 1
ATOM 806 C C . ASN A 1 99 ? -16.132 0.200 26.911 1.00 95.31 99 ASN A C 1
ATOM 808 O O . ASN A 1 99 ? -17.256 0.694 26.999 1.00 95.31 99 ASN A O 1
ATOM 812 N N . ARG A 1 100 ? -15.358 0.402 25.837 1.00 95.62 100 ARG A N 1
ATOM 813 C CA . ARG A 1 100 ? -15.790 1.138 24.641 1.00 95.62 100 ARG A CA 1
ATOM 814 C C . ARG A 1 100 ? -16.080 0.152 23.505 1.00 95.62 100 ARG A C 1
ATOM 816 O O . ARG A 1 100 ? -15.328 -0.806 23.352 1.00 95.62 100 ARG A O 1
ATOM 823 N N . PRO A 1 101 ? -17.113 0.391 22.676 1.00 95.19 101 PRO A N 1
ATOM 824 C CA . PRO A 1 101 ? -17.307 -0.372 21.447 1.00 95.19 101 PRO A CA 1
ATOM 825 C C . PRO A 1 101 ? -16.063 -0.295 20.556 1.00 95.19 101 PRO A C 1
ATOM 827 O O . PRO A 1 101 ? -15.484 0.787 20.404 1.00 95.19 101 PRO A O 1
ATOM 830 N N . VAL A 1 102 ? -15.677 -1.421 19.955 1.00 95.00 102 VAL A N 1
ATOM 831 C CA . VAL A 1 102 ? -14.476 -1.548 19.112 1.00 95.00 102 VAL A CA 1
ATOM 832 C C . VAL A 1 102 ? -14.476 -0.492 18.008 1.00 95.00 102 VAL A C 1
ATOM 834 O O . VAL A 1 102 ? -13.508 0.246 17.840 1.00 95.00 102 VAL A O 1
ATOM 837 N N . GLU A 1 103 ? -15.604 -0.324 17.327 1.00 95.12 103 GLU A N 1
ATOM 838 C CA . GLU A 1 103 ? -15.794 0.640 16.246 1.00 95.12 103 GLU A CA 1
ATOM 839 C C . GLU A 1 103 ? -15.567 2.084 16.710 1.00 95.12 103 GLU A C 1
ATOM 841 O O . GLU A 1 103 ? -15.012 2.908 15.979 1.00 95.12 103 GLU A O 1
ATOM 846 N N . GLN A 1 104 ? -15.954 2.403 17.949 1.00 95.94 104 GLN A N 1
ATOM 847 C CA . GLN A 1 104 ? -15.724 3.723 18.529 1.00 95.94 104 GLN A CA 1
ATOM 848 C C . GLN A 1 104 ? -14.239 3.961 18.822 1.00 95.94 104 GLN A C 1
ATOM 850 O O . GLN A 1 104 ? -13.771 5.094 18.719 1.00 95.94 104 GLN A O 1
ATOM 855 N N . VAL A 1 105 ? -13.496 2.924 19.217 1.00 96.75 105 VAL A N 1
ATOM 856 C CA . VAL A 1 105 ? -12.045 3.026 19.413 1.00 96.75 105 VAL A CA 1
ATOM 857 C C . VAL A 1 105 ? -11.362 3.243 18.066 1.00 96.75 105 VAL A C 1
ATOM 859 O O . VAL A 1 105 ? -10.622 4.215 17.926 1.00 96.75 105 VAL A O 1
ATOM 862 N N . ILE A 1 106 ? -11.696 2.426 17.062 1.00 96.69 106 ILE A N 1
ATOM 863 C CA . ILE A 1 106 ? -11.140 2.492 15.702 1.00 96.69 106 ILE A CA 1
ATOM 864 C C . ILE A 1 106 ? -11.353 3.866 15.067 1.00 96.69 106 ILE A C 1
ATOM 866 O O . ILE A 1 106 ? -10.403 4.476 14.586 1.00 96.69 106 ILE A O 1
ATOM 870 N N . THR A 1 107 ? -12.578 4.391 15.112 1.00 95.62 107 THR A N 1
ATOM 871 C CA . THR A 1 107 ? -12.901 5.710 14.540 1.00 95.62 107 THR A CA 1
ATOM 872 C C . THR A 1 107 ? -12.215 6.873 15.254 1.00 95.62 107 THR A C 1
ATOM 874 O O . THR A 1 107 ? -11.978 7.906 14.634 1.00 95.62 107 THR A O 1
ATOM 877 N N . SER A 1 108 ? -11.882 6.723 16.540 1.00 95.31 108 SER A N 1
ATOM 878 C CA . SER A 1 108 ? -11.162 7.747 17.310 1.00 95.31 108 SER A CA 1
ATOM 879 C C . SER A 1 108 ? -9.640 7.595 17.284 1.00 95.31 108 SER A C 1
ATOM 881 O O . SER A 1 108 ? -8.933 8.493 17.747 1.00 95.31 108 SER A O 1
ATOM 883 N N . SER A 1 109 ? -9.133 6.468 16.782 1.00 96.25 109 SER A N 1
ATOM 884 C CA . SER A 1 109 ? -7.709 6.163 16.806 1.00 96.25 109 SER A CA 1
ATOM 885 C C . SER A 1 109 ? -6.952 6.998 15.778 1.00 96.25 109 SER A C 1
ATOM 887 O O . SER A 1 109 ? -7.428 7.295 14.684 1.00 96.25 109 SER A O 1
ATOM 889 N N . LYS A 1 110 ? -5.707 7.330 16.115 1.00 95.69 110 LYS A N 1
ATOM 890 C CA . LYS A 1 110 ? -4.750 7.920 15.170 1.00 95.69 110 LYS A CA 1
ATOM 891 C C . LYS A 1 110 ? -4.137 6.888 14.215 1.00 95.69 110 LYS A C 1
ATOM 893 O O . LYS A 1 110 ? -3.414 7.274 13.301 1.00 95.69 110 LYS A O 1
ATOM 898 N N . TYR A 1 111 ? -4.337 5.593 14.468 1.00 95.94 111 TYR A N 1
ATOM 899 C CA . TYR A 1 111 ? -3.794 4.506 13.656 1.00 95.94 111 TYR A CA 1
ATOM 900 C C . TYR A 1 111 ? -4.781 4.156 12.542 1.00 95.94 111 TYR A C 1
ATOM 902 O O . TYR A 1 111 ? -5.577 3.225 12.647 1.00 95.94 111 TYR A O 1
ATOM 910 N N . THR A 1 112 ? -4.742 4.957 11.483 1.00 93.75 112 THR A N 1
ATOM 911 C CA . THR A 1 112 ? -5.612 4.836 10.311 1.00 93.75 112 THR A CA 1
ATOM 912 C C . THR A 1 112 ? -4.973 3.988 9.215 1.00 93.75 112 THR A C 1
ATOM 914 O O . THR A 1 112 ? -3.786 3.659 9.271 1.00 93.75 112 THR A O 1
ATOM 917 N N . ASN A 1 113 ? -5.760 3.631 8.201 1.00 92.56 113 ASN A N 1
ATOM 918 C CA . ASN A 1 113 ? -5.262 3.010 6.984 1.00 92.56 113 ASN A CA 1
ATOM 919 C C . ASN A 1 113 ? -4.144 3.889 6.388 1.00 92.56 113 ASN A C 1
ATOM 921 O O . ASN A 1 113 ? -4.391 5.057 6.081 1.00 92.56 113 ASN A O 1
ATOM 925 N N . PRO A 1 114 ? -2.919 3.364 6.202 1.00 89.06 114 PRO A N 1
ATOM 926 C CA . PRO A 1 114 ? -1.785 4.180 5.779 1.00 89.06 114 PRO A CA 1
ATOM 927 C C . PRO A 1 114 ? -1.905 4.681 4.329 1.00 89.06 114 PRO A C 1
ATOM 929 O O . PRO A 1 114 ? -1.163 5.583 3.943 1.00 89.06 114 PRO A O 1
ATOM 932 N N . TYR A 1 115 ? -2.819 4.110 3.538 1.00 88.88 115 TYR A N 1
ATOM 933 C CA . TYR A 1 115 ? -3.050 4.460 2.135 1.00 88.88 115 TYR A CA 1
ATOM 934 C C . TYR A 1 115 ? -4.127 5.526 1.964 1.00 88.88 115 TYR A C 1
ATOM 936 O O . TYR A 1 115 ? -3.943 6.472 1.201 1.00 88.88 115 TYR A O 1
ATOM 944 N N . THR A 1 116 ? -5.250 5.379 2.671 1.00 88.56 116 THR A N 1
ATOM 945 C CA . THR A 1 116 ? -6.422 6.258 2.512 1.00 88.56 116 THR A CA 1
ATOM 946 C C . THR A 1 116 ? -6.572 7.273 3.638 1.00 88.56 116 THR A C 1
ATOM 948 O O . THR A 1 116 ? -7.333 8.224 3.500 1.00 88.56 116 THR A O 1
ATOM 951 N N . LEU A 1 117 ? -5.842 7.092 4.744 1.00 90.19 117 LEU A N 1
ATOM 952 C CA . LEU A 1 117 ? -5.977 7.844 5.996 1.00 90.19 117 LEU A CA 1
ATOM 953 C C . LEU A 1 117 ? -7.349 7.700 6.672 1.00 90.19 117 LEU A C 1
ATOM 955 O O . LEU A 1 117 ? -7.612 8.356 7.679 1.00 90.19 117 LEU A O 1
ATOM 959 N N . GLU A 1 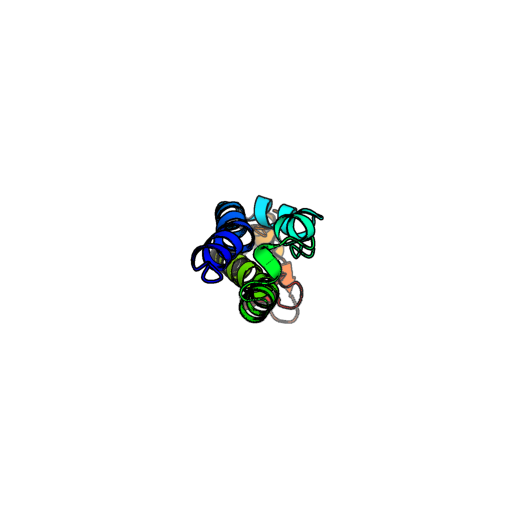118 ? -8.201 6.816 6.161 1.00 93.06 118 GLU A N 1
ATOM 960 C CA . GLU A 1 118 ? -9.488 6.474 6.756 1.00 93.06 118 GLU A CA 1
ATOM 961 C C . GLU A 1 118 ? -9.299 5.502 7.930 1.00 93.06 118 GLU A C 1
ATOM 963 O O . GLU A 1 118 ? -8.285 4.799 7.994 1.00 93.06 118 GLU A O 1
ATOM 968 N N . PRO A 1 119 ? -10.255 5.417 8.870 1.00 96.06 119 PRO A N 1
ATOM 969 C CA . PRO A 1 119 ? -10.214 4.403 9.916 1.00 96.06 119 PRO A CA 1
ATOM 970 C C . PRO A 1 119 ? -10.040 2.989 9.344 1.00 96.06 119 PRO A C 1
ATOM 972 O O . PRO A 1 119 ? -10.544 2.670 8.265 1.00 96.06 119 PRO A O 1
ATOM 975 N N . MET A 1 120 ? -9.330 2.133 10.081 1.00 95.69 120 MET A N 1
ATOM 976 C CA . MET A 1 120 ? -9.215 0.715 9.730 1.00 95.69 120 MET A CA 1
ATOM 977 C C . MET A 1 120 ? -10.597 0.048 9.723 1.00 95.69 120 MET A C 1
ATOM 979 O O . MET A 1 120 ? -11.539 0.521 10.359 1.00 95.69 120 MET A O 1
ATOM 983 N N . SER A 1 121 ? -10.730 -1.057 8.997 1.00 95.88 121 SER A N 1
ATOM 984 C CA . SER A 1 121 ? -11.981 -1.814 8.955 1.00 95.88 121 SER A CA 1
ATOM 985 C C . SER A 1 121 ? -12.056 -2.808 10.112 1.00 95.88 121 SER A C 1
ATOM 987 O O . SER A 1 121 ? -11.031 -3.286 10.596 1.00 95.88 121 SER A O 1
ATOM 989 N N . TYR A 1 122 ? -13.275 -3.118 10.544 1.00 96.25 122 TYR A N 1
ATOM 990 C CA . TYR A 1 122 ? -13.560 -4.119 11.567 1.00 96.25 122 TYR A CA 1
ATOM 991 C C . TYR A 1 122 ? -14.547 -5.138 11.015 1.00 96.25 122 TYR A C 1
ATOM 993 O O . TYR A 1 122 ? -15.582 -4.764 10.461 1.00 96.25 122 TYR A O 1
ATOM 1001 N N . ASN A 1 123 ? -14.213 -6.415 11.156 1.00 95.50 123 ASN A N 1
ATOM 1002 C CA . ASN A 1 123 ? -15.078 -7.524 10.808 1.00 95.50 123 ASN A CA 1
ATOM 1003 C C . ASN A 1 123 ? -15.722 -8.078 12.083 1.00 95.50 123 ASN A C 1
ATOM 1005 O O . ASN A 1 123 ? -15.045 -8.623 12.956 1.00 95.50 123 ASN A O 1
ATOM 1009 N N . GLN A 1 124 ? -17.043 -7.933 12.180 1.00 93.19 124 GLN A N 1
ATOM 1010 C CA . GLN A 1 124 ? -17.815 -8.400 13.331 1.00 93.19 124 GLN A CA 1
ATOM 1011 C C . GLN A 1 124 ? -17.939 -9.926 13.381 1.00 93.19 124 GLN A C 1
ATOM 1013 O O . GLN A 1 124 ? -18.011 -10.480 14.474 1.00 93.19 124 GLN A O 1
ATOM 1018 N N . ASP A 1 125 ? -17.936 -10.599 12.228 1.00 93.88 125 ASP A N 1
ATOM 1019 C CA . ASP A 1 125 ? -18.145 -12.048 12.147 1.00 93.88 125 ASP A CA 1
ATOM 1020 C C . ASP A 1 125 ? -16.907 -12.823 12.612 1.00 93.88 125 ASP A C 1
ATOM 1022 O O . ASP A 1 125 ? -17.018 -13.839 13.296 1.00 93.88 125 ASP A O 1
ATOM 1026 N N . THR A 1 126 ? -15.720 -12.332 12.252 1.00 93.94 126 THR A N 1
ATOM 1027 C CA . THR A 1 126 ? -14.425 -12.943 12.599 1.00 93.94 126 THR A CA 1
ATOM 1028 C C . THR A 1 126 ? -13.745 -12.281 13.791 1.00 93.94 126 THR A C 1
ATOM 1030 O O . THR A 1 126 ? -12.724 -12.778 14.250 1.00 93.94 126 THR A O 1
ATOM 1033 N N . HIS A 1 127 ? -14.312 -11.189 14.310 1.00 94.88 127 HIS A N 1
ATOM 1034 C CA . HIS A 1 127 ? -13.737 -10.388 15.388 1.00 94.88 127 HIS A CA 1
ATOM 1035 C C . HIS A 1 127 ? -12.304 -9.919 15.083 1.00 94.88 127 HIS A C 1
ATOM 1037 O O . HIS A 1 127 ? -11.385 -10.113 15.871 1.00 94.88 127 HIS A O 1
ATOM 1043 N N . SER A 1 128 ? -12.107 -9.296 13.922 1.00 96.69 128 SER A N 1
ATOM 1044 C CA .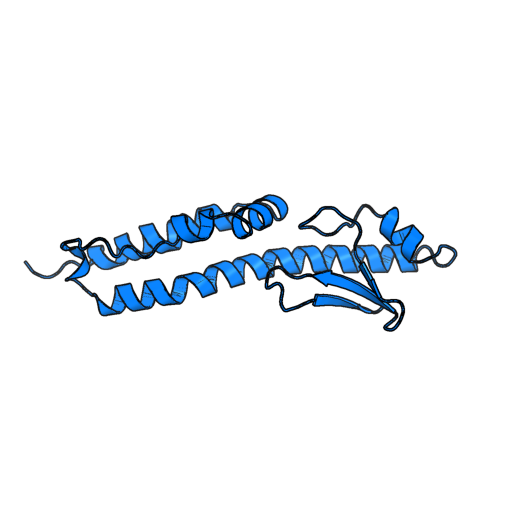 SER A 1 128 ? -10.781 -8.918 13.422 1.00 96.69 128 SER A CA 1
ATOM 1045 C C . SER A 1 128 ? -10.748 -7.491 12.875 1.00 96.69 128 SER A C 1
ATOM 1047 O O . SER A 1 128 ? -11.758 -6.938 12.435 1.00 96.69 128 SER A O 1
ATOM 1049 N N . ILE A 1 129 ? -9.569 -6.872 12.898 1.00 97.06 129 ILE A N 1
ATOM 1050 C CA . ILE A 1 129 ? -9.303 -5.562 12.292 1.00 97.06 129 ILE A CA 1
ATOM 1051 C C . ILE A 1 129 ? -8.432 -5.720 11.054 1.00 97.06 129 ILE A C 1
ATOM 1053 O O . ILE A 1 129 ? -7.505 -6.529 11.039 1.00 97.06 129 ILE A O 1
ATOM 1057 N N . TYR A 1 130 ? -8.703 -4.932 10.013 1.00 95.88 130 TYR A N 1
ATOM 1058 C CA . TYR A 1 130 ? -8.007 -5.093 8.741 1.00 95.88 130 TYR A CA 1
ATOM 1059 C C . TYR A 1 130 ? -7.945 -3.827 7.879 1.00 95.88 130 TYR A C 1
ATOM 1061 O O . TYR A 1 130 ? -8.683 -2.857 8.071 1.00 95.88 130 TYR A O 1
ATOM 1069 N N . PHE A 1 131 ? -7.071 -3.870 6.873 1.00 93.94 131 PHE A N 1
ATOM 1070 C CA . PHE A 1 131 ? -7.088 -2.992 5.703 1.00 93.94 131 PHE A CA 1
ATOM 1071 C C . PHE A 1 131 ? -6.753 -3.795 4.442 1.00 93.94 131 PHE A C 1
ATOM 1073 O O . PHE A 1 131 ? -6.157 -4.869 4.506 1.00 93.94 131 PHE A O 1
ATOM 1080 N N . LYS A 1 132 ? -7.131 -3.276 3.271 1.00 91.38 132 LYS A N 1
ATOM 1081 C CA . LYS A 1 132 ? -6.754 -3.895 1.993 1.00 91.38 132 LYS A CA 1
ATOM 1082 C C . LYS A 1 132 ? -5.278 -3.627 1.711 1.00 91.38 132 LYS A C 1
ATOM 1084 O O . LYS A 1 132 ? -4.883 -2.461 1.676 1.00 91.38 132 LYS A O 1
ATOM 1089 N N . CYS A 1 133 ? -4.497 -4.683 1.500 1.00 88.38 133 CYS A N 1
ATOM 1090 C CA . CYS A 1 133 ? -3.100 -4.547 1.103 1.00 88.38 133 CYS A CA 1
ATOM 1091 C C . CYS A 1 133 ? -3.011 -3.968 -0.328 1.00 88.38 133 CYS A C 1
ATOM 1093 O O . CYS A 1 133 ? -3.989 -3.972 -1.087 1.00 88.38 133 CYS A O 1
ATOM 1095 N N . LEU A 1 134 ? -1.836 -3.473 -0.719 1.00 84.25 134 LEU A N 1
ATOM 1096 C CA . LEU A 1 134 ? -1.645 -2.808 -2.018 1.00 84.25 134 LEU A CA 1
ATOM 1097 C C . LEU A 1 134 ? -1.791 -3.722 -3.235 1.00 84.25 134 LEU A C 1
ATOM 1099 O O . LEU A 1 134 ? -2.138 -3.244 -4.312 1.00 84.25 134 LEU A O 1
ATOM 1103 N N . ASP A 1 135 ? -1.582 -5.027 -3.074 1.00 75.38 135 ASP A N 1
ATOM 1104 C CA . ASP A 1 135 ? -1.828 -6.006 -4.138 1.00 75.38 135 ASP A CA 1
ATOM 1105 C C . ASP A 1 135 ? -3.325 -6.159 -4.487 1.00 75.38 135 ASP A C 1
ATOM 1107 O O . ASP A 1 135 ? -3.663 -6.904 -5.409 1.00 75.38 135 ASP A O 1
ATOM 1111 N N . LYS A 1 136 ? -4.218 -5.475 -3.743 1.00 67.38 136 LYS A N 1
ATOM 1112 C CA . LYS A 1 136 ? -5.693 -5.451 -3.842 1.00 67.38 136 LYS A CA 1
ATOM 1113 C C . LYS A 1 136 ? -6.372 -6.828 -3.834 1.00 67.38 136 LYS A C 1
ATOM 1115 O O . LYS A 1 136 ? -7.593 -6.908 -3.967 1.00 67.38 136 LYS A O 1
ATOM 1120 N N . THR A 1 137 ? -5.602 -7.895 -3.671 1.00 73.50 137 THR A N 1
ATOM 1121 C CA . THR A 1 137 ? -6.037 -9.295 -3.677 1.00 73.50 137 THR A CA 1
ATOM 1122 C C . THR A 1 137 ? -5.931 -9.901 -2.285 1.00 73.50 137 THR A C 1
ATOM 1124 O O . THR A 1 137 ? -6.650 -10.853 -1.985 1.00 73.50 137 THR A O 1
ATOM 1127 N N . SER A 1 138 ? -5.115 -9.295 -1.421 1.00 82.38 138 SER A N 1
ATOM 1128 C CA . SER A 1 138 ? -4.906 -9.689 -0.036 1.00 82.38 138 SER A CA 1
ATOM 1129 C C . SER A 1 138 ? -5.507 -8.670 0.940 1.00 82.38 138 SER A C 1
ATOM 1131 O O . SER A 1 138 ? -5.552 -7.459 0.694 1.00 82.38 138 SER A O 1
ATOM 1133 N N . SER A 1 139 ? -5.965 -9.180 2.082 1.00 88.00 139 SER A N 1
ATOM 1134 C CA . SER A 1 139 ? -6.335 -8.383 3.251 1.00 88.00 139 SER A CA 1
ATOM 1135 C C . SER A 1 139 ? -5.245 -8.530 4.305 1.00 88.00 139 SER A C 1
ATOM 1137 O O . SER A 1 139 ? -4.775 -9.636 4.573 1.00 88.00 139 SER A O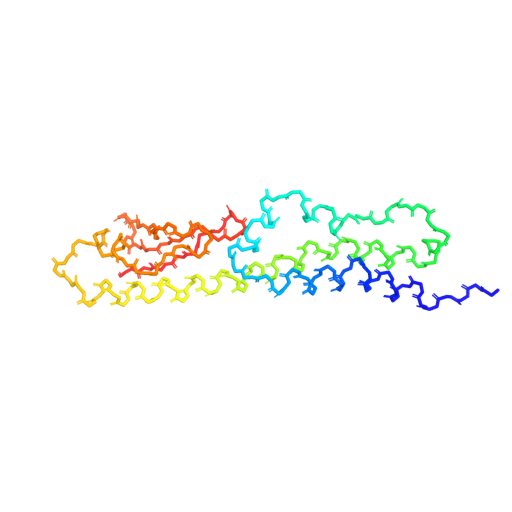 1
ATOM 1139 N N . CYS A 1 140 ? -4.829 -7.407 4.871 1.00 91.75 140 CYS A N 1
ATOM 1140 C CA . CYS A 1 140 ? -3.862 -7.330 5.948 1.00 91.75 140 CYS A CA 1
ATOM 1141 C C . CYS A 1 140 ? -4.688 -7.269 7.238 1.00 91.75 140 CYS A C 1
ATOM 1143 O O . CYS A 1 140 ? -5.357 -6.264 7.476 1.00 91.75 140 CYS A O 1
ATOM 1145 N N . GLU A 1 141 ? -4.714 -8.356 8.010 1.00 95.00 141 GLU A N 1
ATOM 1146 C CA . GLU A 1 141 ? -5.732 -8.606 9.041 1.00 95.00 141 GLU A CA 1
ATOM 1147 C C . GLU A 1 141 ? -5.124 -9.175 10.330 1.00 95.00 141 GLU A C 1
ATOM 1149 O O . GLU A 1 141 ? -4.164 -9.948 10.284 1.00 95.00 141 GLU A O 1
ATOM 1154 N N . LEU A 1 142 ? -5.676 -8.765 11.475 1.00 95.25 142 LEU A N 1
ATOM 1155 C CA . LEU A 1 142 ? -5.347 -9.274 12.806 1.00 95.25 142 LEU A CA 1
ATOM 1156 C C . LEU A 1 142 ? -6.628 -9.551 13.598 1.00 95.25 142 LEU A C 1
ATOM 1158 O O . LEU A 1 142 ? -7.505 -8.688 13.678 1.00 95.25 142 LEU A O 1
ATOM 1162 N N . ASP A 1 143 ? -6.689 -10.718 14.229 1.00 95.38 143 ASP A N 1
ATOM 1163 C CA . ASP A 1 143 ? -7.760 -11.085 15.160 1.00 95.38 143 ASP A CA 1
ATOM 1164 C C . ASP A 1 143 ? -7.653 -10.259 16.449 1.00 95.38 143 ASP A C 1
ATOM 1166 O O . ASP A 1 143 ? -6.540 -9.976 16.901 1.00 95.38 143 ASP A O 1
ATOM 1170 N N . LEU A 1 144 ? -8.785 -9.859 17.032 1.00 89.19 144 LEU A N 1
ATOM 1171 C CA . LEU A 1 144 ? -8.856 -9.111 18.294 1.00 89.19 144 LEU A CA 1
ATOM 1172 C C . LEU A 1 144 ? -8.941 -10.021 19.525 1.00 89.19 144 LEU A C 1
ATOM 1174 O O . LEU A 1 144 ? -9.625 -11.067 19.473 1.00 89.19 144 LEU A O 1
#

Organism: NCBI:txid652676

pLDDT: mean 86.03, std 9.94, range [55.88, 97.75]

Foldseek 3Di:
DQDDPVLLVVLCCQQAVVLLVVLLPDFQQRNLVCVVDCNLCVSNPQCPPPDPSCVPPVVSSVVSSVCRVVSSVVSLVVSLVVLLVLQVVLVVQCVVCVVDDSVVSQQPDCSDRRHPSHGWDADPVQQKTWDQGPVNPDISIDHD

Sequence (144 aa):
DFFQPQATHNFNYLHTTKPLKKVSALNTAEFYQYLESDQPAEDFAPPVKWLPSMLYNPVGKILISYAIPAYTDYIARVHDLNGMFYLLKLQIEIALNPNRPVEQVITSSKYTNPYTLEPMSYNQDTHSIYFKCLDKTSSCELDL

Secondary structure (DSSP, 8-state):
----THHHHHHHIIIIIHHHHHHTTS-HHHHHHHHTSSHHHHHT----S--GGGGSSHHHHHHHHHHHHHHHHHHHHHHHHHHHHHHHHHHHHHHT-TTS-HHHHHHH-S---TTT-SPPEEETTTTEEEEE-TTSS-EEEEE-